Protein AF-A0A2S9IIJ3-F1 (afdb_monomer)

Radius of gyration: 12.92 Å; Cα contacts (8 Å, |Δi|>4): 492; chains: 1; bounding box: 28×30×36 Å

Structure (mmCIF, N/CA/C/O backbone):
data_AF-A0A2S9IIJ3-F1
#
_entry.id   AF-A0A2S9IIJ3-F1
#
loop_
_atom_site.group_PDB
_atom_site.id
_atom_site.type_symbol
_atom_site.label_atom_id
_atom_site.label_alt_id
_atom_site.label_comp_id
_atom_site.label_asym_id
_atom_site.label_entity_id
_atom_site.label_seq_id
_atom_site.pdbx_PDB_ins_code
_atom_site.Cartn_x
_atom_site.Cartn_y
_atom_site.Cartn_z
_atom_site.occupancy
_atom_site.B_iso_or_equiv
_atom_site.auth_seq_id
_atom_site.auth_comp_id
_atom_site.auth_asym_id
_atom_site.auth_atom_id
_atom_site.pdbx_PDB_model_num
ATOM 1 N N . MET A 1 1 ? 8.399 1.187 8.141 1.00 94.69 1 MET A N 1
ATOM 2 C CA . MET A 1 1 ? 7.699 2.193 8.962 1.00 94.69 1 MET A CA 1
ATOM 3 C C . MET A 1 1 ? 6.409 1.592 9.492 1.00 94.69 1 MET A C 1
ATOM 5 O O . MET A 1 1 ? 5.752 0.871 8.754 1.00 94.69 1 MET A O 1
ATOM 9 N N . THR A 1 2 ? 6.045 1.891 10.738 1.00 98.12 2 THR A N 1
ATOM 10 C CA . THR A 1 2 ? 4.771 1.465 11.332 1.00 98.12 2 THR A CA 1
ATOM 11 C C . THR A 1 2 ? 4.091 2.672 11.964 1.00 98.12 2 THR A C 1
ATOM 13 O O . THR A 1 2 ? 4.711 3.369 12.763 1.00 98.12 2 THR A O 1
ATOM 16 N N . VAL A 1 3 ? 2.828 2.894 11.613 1.00 98.12 3 VAL A N 1
ATOM 17 C CA . VAL A 1 3 ? 1.918 3.859 12.233 1.00 98.12 3 VAL A CA 1
ATOM 18 C C . VAL A 1 3 ? 0.819 3.034 12.889 1.00 98.12 3 VAL A C 1
ATOM 20 O O . VAL A 1 3 ? 0.151 2.255 12.215 1.00 98.12 3 VAL A O 1
ATOM 23 N N . THR A 1 4 ? 0.676 3.119 14.209 1.00 98.31 4 THR A N 1
ATOM 24 C CA . THR A 1 4 ? -0.253 2.252 14.942 1.00 98.31 4 THR A CA 1
ATOM 25 C C . THR A 1 4 ? -0.908 2.974 16.106 1.00 98.31 4 THR A C 1
ATOM 27 O O . THR A 1 4 ? -0.274 3.804 16.757 1.00 98.31 4 THR A O 1
ATOM 30 N N . GLY A 1 5 ? -2.148 2.595 16.398 1.00 97.19 5 GLY A N 1
ATOM 31 C CA . GLY A 1 5 ? -2.908 3.074 17.546 1.00 97.19 5 GLY A CA 1
ATOM 32 C C . GLY A 1 5 ? -3.854 4.228 17.196 1.00 97.19 5 GLY A C 1
ATOM 33 O O . GLY A 1 5 ? -3.549 5.018 16.297 1.00 97.19 5 GLY A O 1
ATOM 34 N N . PRO A 1 6 ? -4.983 4.361 17.914 1.00 96.69 6 PRO A N 1
ATOM 35 C CA . PRO A 1 6 ? -5.930 5.445 17.687 1.00 96.69 6 PRO A CA 1
ATOM 36 C C . PRO A 1 6 ? -5.274 6.820 17.854 1.00 96.69 6 PRO A C 1
ATOM 38 O O . PRO A 1 6 ? -4.546 7.056 18.817 1.00 96.69 6 PRO A O 1
ATOM 41 N N . GLY A 1 7 ? -5.538 7.732 16.918 1.00 93.94 7 GLY A N 1
ATOM 42 C CA . GLY A 1 7 ? -4.996 9.097 16.936 1.00 93.94 7 GLY A CA 1
ATOM 43 C C . GLY A 1 7 ? -3.547 9.224 16.452 1.00 93.94 7 GLY A C 1
ATOM 44 O O . GLY A 1 7 ? -3.088 10.341 16.221 1.00 93.94 7 GLY A O 1
ATOM 45 N N . SER A 1 8 ? -2.836 8.114 16.235 1.00 98.19 8 SER A N 1
ATOM 46 C CA . SER A 1 8 ? -1.531 8.138 15.576 1.00 98.19 8 SER A CA 1
ATOM 47 C C . SER A 1 8 ? -1.692 8.521 14.111 1.00 98.19 8 SER A C 1
ATOM 49 O O . SER A 1 8 ? -2.472 7.902 13.381 1.00 98.19 8 SER A O 1
ATOM 51 N N . SER A 1 9 ? -0.918 9.512 13.675 1.00 97.75 9 SER A N 1
ATOM 52 C CA . SER A 1 9 ? -0.969 10.016 12.309 1.00 97.75 9 SER A CA 1
ATOM 53 C C . SER A 1 9 ? 0.411 10.151 11.686 1.00 97.75 9 SER A C 1
ATOM 55 O O . SER A 1 9 ? 1.357 10.594 12.339 1.00 97.75 9 SER A O 1
ATOM 57 N N . TRP A 1 10 ? 0.502 9.862 10.394 1.00 98.12 10 TRP A N 1
ATOM 58 C CA . TRP A 1 10 ? 1.633 10.256 9.562 1.00 98.12 10 TRP A CA 1
ATOM 59 C C . TRP A 1 10 ? 1.133 10.920 8.283 1.00 98.12 10 TRP A C 1
ATOM 61 O O . TRP A 1 10 ? 0.184 10.438 7.668 1.00 98.12 10 TRP A O 1
ATOM 71 N N . THR A 1 11 ? 1.805 11.989 7.868 1.00 97.56 11 THR A N 1
ATOM 72 C CA . THR A 1 11 ? 1.466 12.727 6.652 1.00 97.56 11 THR A CA 1
ATOM 73 C C . THR A 1 11 ? 2.730 13.033 5.865 1.00 97.56 11 THR A C 1
ATOM 75 O O . THR A 1 11 ? 3.705 13.554 6.412 1.00 97.56 11 THR A O 1
ATOM 78 N N . ASN A 1 12 ? 2.695 12.758 4.566 1.00 96.56 12 ASN A N 1
ATOM 79 C CA . ASN A 1 12 ? 3.655 13.240 3.587 1.00 96.56 12 ASN A CA 1
ATOM 80 C C . ASN A 1 12 ? 2.881 13.817 2.404 1.00 96.56 12 ASN A C 1
ATOM 82 O O . ASN A 1 12 ? 2.096 13.112 1.788 1.00 96.56 12 ASN A O 1
ATOM 86 N N . THR A 1 13 ? 3.102 15.087 2.081 1.00 94.94 13 THR A N 1
ATOM 87 C CA . THR A 1 13 ? 2.359 15.798 1.027 1.00 94.94 13 THR A CA 1
ATOM 88 C C . THR A 1 13 ? 2.933 15.599 -0.380 1.00 94.94 13 THR A C 1
ATOM 90 O O . THR A 1 13 ? 2.346 16.051 -1.359 1.00 94.94 13 THR A O 1
ATOM 93 N N . ASN A 1 14 ? 4.071 14.918 -0.500 1.00 95.62 14 ASN A N 1
ATOM 94 C CA . ASN A 1 14 ? 4.744 14.614 -1.758 1.00 95.62 14 ASN A CA 1
ATOM 95 C C . ASN A 1 14 ? 4.594 13.122 -2.105 1.00 95.62 14 ASN A C 1
ATOM 97 O O . ASN A 1 14 ? 3.795 12.387 -1.520 1.00 95.62 14 ASN A O 1
ATOM 101 N N . THR A 1 15 ? 5.377 12.667 -3.082 1.00 96.19 15 THR A N 1
ATOM 102 C CA . THR A 1 15 ? 5.478 11.253 -3.441 1.00 96.19 15 THR A CA 1
ATOM 103 C C . THR A 1 15 ? 6.007 10.420 -2.277 1.00 96.19 15 THR A C 1
ATOM 105 O O . THR A 1 15 ? 7.066 10.699 -1.711 1.00 96.19 15 THR A O 1
ATOM 108 N N . THR A 1 16 ? 5.297 9.338 -1.979 1.00 97.75 16 THR A N 1
ATOM 109 C CA . THR A 1 16 ? 5.709 8.307 -1.030 1.00 97.75 16 THR A CA 1
ATOM 110 C C . THR A 1 16 ? 6.136 7.060 -1.789 1.00 97.75 16 THR A C 1
ATOM 112 O O . THR A 1 16 ? 5.351 6.476 -2.534 1.00 97.75 16 THR A O 1
ATOM 115 N N . LEU A 1 17 ? 7.382 6.634 -1.578 1.00 97.62 17 LEU A N 1
ATOM 116 C CA . LEU A 1 17 ? 7.939 5.421 -2.174 1.00 97.62 17 LEU A CA 1
ATOM 117 C C . LEU A 1 17 ? 8.151 4.369 -1.087 1.00 97.62 17 LEU A C 1
ATOM 119 O O . LEU A 1 17 ? 9.054 4.489 -0.255 1.00 97.62 17 LEU A O 1
ATOM 123 N N . VAL A 1 18 ? 7.339 3.318 -1.102 1.00 97.88 18 VAL A N 1
ATOM 124 C CA . VAL A 1 18 ? 7.550 2.144 -0.256 1.00 97.88 18 VAL A CA 1
ATOM 125 C C . VAL A 1 18 ? 8.442 1.185 -1.026 1.00 97.88 18 VAL A C 1
ATOM 127 O O . VAL A 1 18 ? 8.002 0.550 -1.981 1.00 97.88 18 VAL A O 1
ATOM 130 N N . ALA A 1 19 ? 9.706 1.109 -0.603 1.00 96.75 19 ALA A N 1
ATOM 131 C CA . ALA A 1 19 ? 10.754 0.345 -1.276 1.00 96.75 19 ALA A CA 1
ATOM 132 C C . ALA A 1 19 ? 11.006 0.823 -2.717 1.00 96.75 19 ALA A C 1
ATOM 134 O O . ALA A 1 19 ? 10.731 0.112 -3.679 1.00 96.75 19 ALA A O 1
ATOM 135 N N . SER A 1 20 ? 11.539 2.042 -2.886 1.00 95.00 20 SER A N 1
ATOM 136 C CA . SER A 1 20 ? 11.966 2.501 -4.220 1.00 95.00 20 SER A CA 1
ATOM 137 C C . SER A 1 20 ? 12.959 1.517 -4.852 1.00 95.00 20 SER A C 1
ATOM 139 O O . SER A 1 20 ? 12.780 1.110 -5.991 1.00 95.00 20 SER A O 1
ATOM 141 N N . SER A 1 21 ? 13.938 1.060 -4.071 1.00 95.25 21 SER A N 1
ATOM 142 C CA . SER A 1 21 ? 14.779 -0.111 -4.333 1.00 95.25 21 SER A CA 1
ATOM 143 C C . SER A 1 21 ? 14.977 -0.880 -3.023 1.00 95.25 21 SER A C 1
ATOM 145 O O . SER A 1 21 ? 14.721 -0.334 -1.944 1.00 95.25 21 SER A O 1
ATOM 147 N N . GLY A 1 22 ? 15.414 -2.139 -3.097 1.00 97.38 22 GLY A N 1
ATOM 148 C CA . GLY A 1 22 ? 15.584 -2.976 -1.908 1.00 97.38 22 GLY A CA 1
ATOM 149 C C . GLY A 1 22 ? 14.248 -3.337 -1.256 1.00 97.38 22 GLY A C 1
ATOM 150 O O . GLY A 1 22 ? 13.210 -3.314 -1.909 1.00 97.38 22 GLY A O 1
ATOM 151 N N . ILE A 1 23 ? 14.267 -3.691 0.030 1.00 98.38 23 ILE A N 1
ATOM 152 C CA . ILE A 1 23 ? 13.077 -4.156 0.758 1.00 98.38 23 ILE A CA 1
ATOM 153 C C . ILE A 1 23 ? 12.549 -3.040 1.659 1.00 98.38 23 ILE A C 1
ATOM 155 O O . ILE A 1 23 ? 13.316 -2.394 2.376 1.00 98.38 23 ILE A O 1
ATOM 159 N N . GLY A 1 24 ? 11.234 -2.835 1.665 1.00 98.00 24 GLY A N 1
ATOM 160 C CA . GLY A 1 24 ? 10.595 -1.838 2.514 1.00 98.00 24 GLY A CA 1
ATOM 161 C C . GLY A 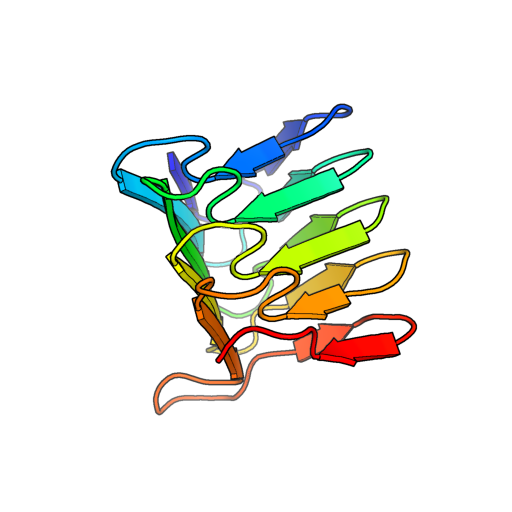1 24 ? 9.160 -2.195 2.868 1.00 98.00 24 GLY A C 1
ATOM 162 O O . GLY A 1 24 ? 8.426 -2.786 2.080 1.00 98.00 24 GLY A O 1
ATOM 163 N N . THR A 1 25 ? 8.748 -1.796 4.068 1.00 98.56 25 THR A N 1
ATOM 164 C CA . THR A 1 25 ? 7.407 -2.078 4.586 1.00 98.56 25 THR A CA 1
ATOM 165 C C . THR A 1 25 ? 6.790 -0.832 5.207 1.00 98.56 25 THR A C 1
ATOM 167 O O . THR A 1 25 ? 7.461 -0.129 5.970 1.00 98.56 25 THR A O 1
ATOM 170 N N . LEU A 1 26 ? 5.512 -0.579 4.925 1.00 98.56 26 LEU A N 1
ATOM 171 C CA . LEU A 1 26 ? 4.668 0.398 5.612 1.00 98.56 26 LEU A CA 1
ATOM 172 C C . LEU A 1 26 ? 3.482 -0.324 6.258 1.00 98.56 26 LEU A C 1
ATOM 174 O O . LEU A 1 26 ? 2.719 -0.997 5.578 1.00 98.56 26 LEU A O 1
ATOM 178 N N . ASN A 1 27 ? 3.309 -0.152 7.564 1.00 98.81 27 ASN A N 1
ATOM 179 C CA . ASN A 1 27 ? 2.162 -0.680 8.296 1.00 98.81 27 ASN A CA 1
ATOM 180 C C . ASN A 1 27 ? 1.314 0.474 8.838 1.00 98.81 27 ASN A C 1
ATOM 182 O O . ASN A 1 27 ? 1.860 1.376 9.474 1.00 98.81 27 ASN A O 1
ATOM 186 N N . VAL A 1 28 ? 0.000 0.414 8.630 1.00 98.81 28 VAL A N 1
ATOM 187 C CA . VAL A 1 28 ? -1.002 1.334 9.183 1.00 98.81 28 VAL A CA 1
ATOM 188 C C . VAL A 1 28 ? -2.023 0.494 9.941 1.00 98.81 28 VAL A C 1
ATOM 190 O O . VAL A 1 28 ? -2.827 -0.215 9.337 1.00 98.81 28 VAL A O 1
ATOM 193 N N . LEU A 1 29 ? -1.919 0.491 11.268 1.00 98.69 29 LEU A N 1
ATOM 194 C CA . LEU A 1 29 ? -2.527 -0.535 12.115 1.00 98.69 29 LEU A CA 1
ATOM 195 C C . LEU A 1 29 ? -3.370 0.052 13.250 1.00 98.69 29 LEU A C 1
ATOM 197 O O . LEU A 1 29 ? -3.117 1.158 13.726 1.00 98.69 29 LEU A O 1
ATOM 201 N N . ASN A 1 30 ? -4.307 -0.747 13.762 1.00 97.75 30 ASN A N 1
ATOM 202 C CA . ASN A 1 30 ? -4.995 -0.507 15.036 1.00 97.75 30 ASN A CA 1
ATOM 203 C C . ASN A 1 30 ? -5.606 0.904 15.183 1.00 97.75 30 ASN A C 1
ATOM 205 O O . ASN A 1 30 ? -5.402 1.559 16.206 1.00 97.75 30 ASN A O 1
ATOM 209 N N . GLY A 1 31 ? -6.320 1.394 14.167 1.00 98.00 31 GLY A N 1
ATOM 210 C CA . GLY A 1 31 ? -6.998 2.694 14.214 1.00 98.00 31 GLY A CA 1
ATOM 211 C C . GLY A 1 31 ? -6.121 3.898 13.849 1.00 98.00 31 GLY A C 1
ATOM 212 O O . GLY A 1 31 ? -6.518 5.035 14.098 1.00 98.00 31 GLY A O 1
ATOM 213 N N . ALA A 1 32 ? -4.925 3.670 13.299 1.00 98.69 32 ALA A N 1
ATOM 214 C CA . ALA A 1 32 ? -4.025 4.738 12.872 1.00 98.69 32 ALA A CA 1
ATOM 215 C C . ALA A 1 32 ? -4.416 5.347 11.518 1.00 98.69 32 ALA A C 1
ATOM 217 O O . ALA A 1 32 ? -5.012 4.690 10.668 1.00 98.69 32 ALA A O 1
ATOM 218 N N . THR A 1 33 ? -4.006 6.593 11.280 1.00 98.62 33 THR A N 1
ATOM 219 C CA . THR A 1 33 ? -4.211 7.278 9.996 1.00 98.62 33 THR A CA 1
ATOM 220 C C . THR A 1 33 ? -2.877 7.585 9.316 1.00 98.62 33 THR A C 1
ATOM 222 O O . THR A 1 33 ? -1.918 8.019 9.949 1.00 98.62 33 THR A O 1
ATOM 225 N N . ALA A 1 34 ? -2.802 7.383 8.009 1.00 98.44 34 ALA A N 1
ATOM 226 C CA . ALA A 1 34 ? -1.651 7.729 7.189 1.00 98.44 34 ALA A CA 1
ATOM 227 C C . ALA A 1 34 ? -2.112 8.446 5.916 1.00 98.44 34 ALA A C 1
ATOM 229 O O . ALA A 1 34 ? -3.123 8.074 5.324 1.00 98.44 34 ALA A O 1
ATOM 230 N N . SER A 1 35 ? -1.370 9.460 5.482 1.00 98.00 35 SER A N 1
ATOM 231 C CA . SER A 1 35 ? -1.640 10.203 4.251 1.00 98.00 35 SER A CA 1
ATOM 232 C C . SER A 1 35 ? -0.357 10.353 3.438 1.00 98.00 35 SER A C 1
ATOM 234 O O . SER A 1 35 ? 0.652 10.863 3.929 1.00 98.00 35 SER A O 1
ATOM 236 N N . ALA A 1 36 ? -0.409 9.872 2.201 1.00 96.75 36 ALA A N 1
ATOM 237 C CA . ALA A 1 36 ? 0.551 10.120 1.141 1.00 96.75 36 ALA A CA 1
ATOM 238 C C . ALA A 1 36 ? -0.061 11.123 0.155 1.00 96.75 36 ALA A C 1
ATOM 240 O O . ALA A 1 36 ? -1.251 11.052 -0.143 1.00 96.75 36 ALA A O 1
ATOM 241 N N . GLY A 1 37 ? 0.750 12.046 -0.351 1.00 94.50 37 GLY A N 1
ATOM 242 C CA . GLY A 1 37 ? 0.294 13.121 -1.220 1.00 94.50 37 GLY A CA 1
ATOM 243 C C . GLY A 1 37 ? 0.125 12.659 -2.663 1.00 94.50 37 GLY A C 1
ATOM 244 O O . GLY A 1 37 ? -0.705 11.813 -2.980 1.00 94.50 37 GLY A O 1
ATOM 245 N N . LEU A 1 38 ? 0.934 13.227 -3.559 1.00 93.88 38 LEU A N 1
ATOM 246 C CA . LEU A 1 38 ? 0.748 13.130 -5.015 1.00 93.88 38 LEU A CA 1
ATOM 247 C C . LEU A 1 38 ? 0.755 11.705 -5.592 1.00 93.88 38 LEU A C 1
ATOM 249 O O . LEU A 1 38 ? 0.114 11.450 -6.610 1.00 93.88 38 LEU A O 1
ATOM 253 N N . LEU A 1 39 ? 1.524 10.795 -4.999 1.00 96.44 39 LEU A N 1
ATOM 254 C CA . LEU A 1 39 ? 1.656 9.416 -5.460 1.00 96.44 39 LEU A CA 1
ATOM 255 C C . LEU A 1 39 ? 2.085 8.534 -4.294 1.00 96.44 39 LEU A C 1
ATOM 257 O O . LEU A 1 39 ? 3.069 8.841 -3.615 1.00 96.44 39 LEU A O 1
ATOM 261 N N . LEU A 1 40 ? 1.415 7.399 -4.128 1.00 98.31 40 LEU A N 1
ATOM 262 C CA . LEU A 1 40 ? 1.912 6.280 -3.336 1.00 98.31 40 LEU A CA 1
ATOM 263 C C . LEU A 1 40 ? 2.361 5.160 -4.279 1.00 98.31 40 LEU A C 1
ATOM 265 O O . LEU A 1 40 ? 1.542 4.553 -4.963 1.00 98.31 40 LEU A O 1
ATOM 269 N N . SER A 1 41 ? 3.662 4.876 -4.314 1.00 98.38 41 SER A N 1
ATOM 270 C CA . SER A 1 41 ? 4.239 3.808 -5.139 1.00 98.38 41 SER A CA 1
ATOM 271 C C . SER A 1 41 ? 4.865 2.732 -4.257 1.00 98.38 41 SER A C 1
ATOM 273 O O . SER A 1 41 ? 5.688 3.028 -3.386 1.00 98.38 41 SER A O 1
ATOM 275 N N . ILE A 1 42 ? 4.471 1.481 -4.481 1.00 98.56 42 ILE A N 1
ATOM 276 C CA . ILE A 1 42 ? 5.000 0.295 -3.811 1.00 98.56 42 ILE A CA 1
ATOM 277 C C . ILE A 1 42 ? 5.877 -0.448 -4.819 1.00 98.56 42 ILE A C 1
ATOM 279 O O . ILE A 1 42 ? 5.377 -0.885 -5.857 1.00 98.56 42 ILE A O 1
ATOM 283 N N . ALA A 1 43 ? 7.164 -0.609 -4.497 1.00 98.31 43 ALA A N 1
ATOM 284 C CA . ALA A 1 43 ? 8.183 -1.181 -5.380 1.00 98.31 43 ALA A CA 1
ATOM 285 C C . ALA A 1 43 ? 8.374 -0.394 -6.690 1.00 98.31 43 ALA A C 1
ATOM 287 O O . ALA A 1 43 ? 8.002 -0.822 -7.787 1.00 98.31 43 ALA A O 1
ATOM 288 N N . ASP A 1 44 ? 8.960 0.797 -6.549 1.00 97.44 44 ASP A N 1
ATOM 289 C CA . ASP A 1 44 ? 9.043 1.784 -7.628 1.00 97.44 44 ASP A CA 1
ATOM 290 C C . ASP A 1 44 ? 10.024 1.412 -8.751 1.00 97.44 44 ASP A C 1
ATOM 292 O O . ASP A 1 44 ? 9.777 1.751 -9.906 1.00 97.44 44 ASP A O 1
ATOM 296 N N . LEU A 1 45 ? 11.114 0.711 -8.419 1.00 98.00 45 LEU A N 1
ATOM 297 C CA . LEU A 1 45 ? 12.142 0.233 -9.349 1.00 98.00 45 LEU A CA 1
ATOM 298 C C . LEU A 1 45 ? 12.202 -1.300 -9.352 1.00 98.00 45 LEU A C 1
ATOM 300 O O . LEU A 1 45 ? 11.686 -1.951 -8.449 1.00 98.00 45 LEU A O 1
ATOM 304 N N . SER A 1 46 ? 12.876 -1.881 -10.348 1.00 97.56 46 SER A N 1
ATOM 305 C CA . SER A 1 46 ? 12.914 -3.335 -10.590 1.00 97.56 46 SER A CA 1
ATOM 306 C C . SER A 1 46 ? 13.460 -4.171 -9.429 1.00 97.56 46 SER A C 1
ATOM 308 O O . SER A 1 46 ? 13.044 -5.309 -9.249 1.00 97.56 46 SER A O 1
ATOM 310 N N . SER A 1 47 ? 14.370 -3.624 -8.620 1.00 97.75 47 SER A N 1
ATOM 311 C CA . SER A 1 47 ? 14.894 -4.286 -7.416 1.00 97.75 47 SER A CA 1
ATOM 312 C C . SER A 1 47 ? 14.088 -3.984 -6.146 1.00 97.75 47 SER A C 1
ATOM 314 O O . SER A 1 47 ? 14.481 -4.398 -5.053 1.00 97.75 47 SER A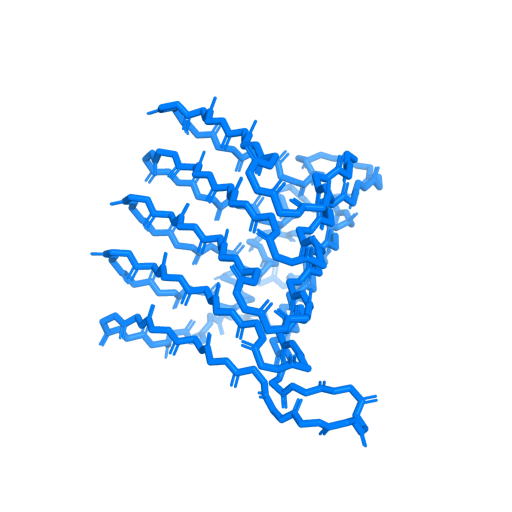 O 1
ATOM 316 N N . GLY A 1 48 ? 13.000 -3.220 -6.267 1.00 98.56 48 GLY A N 1
ATOM 317 C CA . GLY A 1 48 ? 12.107 -2.870 -5.173 1.00 98.56 48 GLY A CA 1
ATOM 318 C C . GLY A 1 48 ? 11.217 -4.043 -4.772 1.00 98.56 48 GLY A C 1
ATOM 319 O O . GLY A 1 48 ? 10.610 -4.700 -5.615 1.00 98.56 48 GLY A O 1
ATOM 320 N N . GLN A 1 49 ? 11.125 -4.276 -3.469 1.00 98.69 49 GLN A N 1
ATOM 321 C CA . GLN A 1 49 ? 10.243 -5.243 -2.829 1.00 98.69 49 GLN A CA 1
ATOM 322 C C . GLN A 1 49 ? 9.490 -4.527 -1.711 1.00 98.69 49 GLN A C 1
ATOM 324 O O . GLN A 1 49 ? 10.005 -4.321 -0.608 1.00 98.69 49 GLN A O 1
ATOM 329 N N . GLY A 1 50 ? 8.292 -4.058 -2.041 1.00 98.69 50 GLY A N 1
ATOM 330 C CA . GLY A 1 50 ? 7.496 -3.192 -1.183 1.00 98.69 50 GLY A CA 1
ATOM 331 C C . GLY A 1 50 ? 6.295 -3.923 -0.605 1.00 98.69 50 GLY A C 1
ATOM 332 O O . GLY A 1 50 ? 5.569 -4.608 -1.321 1.00 98.69 50 GLY A O 1
ATOM 333 N N . THR A 1 51 ? 6.042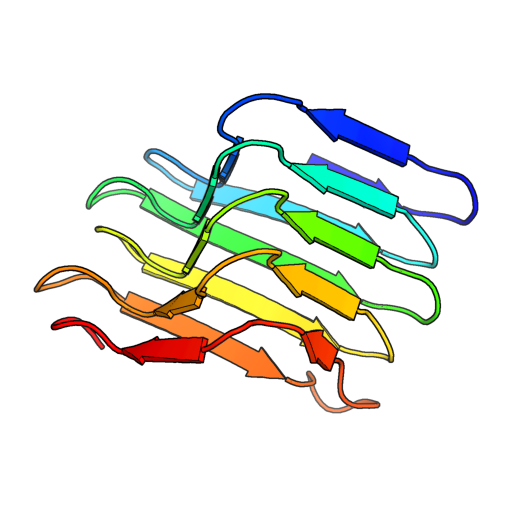 -3.732 0.684 1.00 98.81 51 THR A N 1
ATOM 334 C CA . THR A 1 51 ? 4.837 -4.246 1.342 1.00 98.81 51 THR A CA 1
ATOM 335 C C . THR A 1 51 ? 4.116 -3.126 2.070 1.00 98.81 51 THR A C 1
ATOM 337 O O . THR A 1 51 ? 4.719 -2.393 2.853 1.00 98.81 51 THR A O 1
ATOM 340 N N . VAL A 1 52 ? 2.814 -3.009 1.846 1.00 98.88 52 VAL A N 1
ATOM 341 C CA . VAL A 1 52 ? 1.937 -2.112 2.593 1.00 98.88 52 VAL A CA 1
ATOM 342 C C . VAL A 1 52 ? 0.829 -2.925 3.241 1.00 98.88 52 VAL A C 1
ATOM 344 O O . VAL A 1 52 ? 0.135 -3.678 2.563 1.00 98.88 52 VAL A O 1
ATOM 347 N N . ASN A 1 53 ? 0.659 -2.756 4.550 1.00 98.81 53 ASN A N 1
ATOM 348 C CA . ASN A 1 53 ? -0.405 -3.391 5.317 1.00 98.81 53 ASN A CA 1
ATOM 349 C C . ASN A 1 53 ? -1.281 -2.323 5.959 1.00 98.81 53 ASN A C 1
ATOM 351 O O . ASN A 1 53 ? -0.781 -1.483 6.710 1.00 98.81 53 ASN A O 1
ATOM 355 N N . VAL A 1 54 ? -2.583 -2.389 5.701 1.00 98.81 54 VAL A N 1
ATOM 356 C CA . VAL A 1 54 ? -3.589 -1.540 6.340 1.00 98.81 54 VAL A CA 1
ATOM 357 C C . VAL A 1 54 ? -4.595 -2.452 7.023 1.00 98.81 54 VAL A C 1
ATOM 359 O O . VAL A 1 54 ? -5.358 -3.145 6.354 1.00 98.81 54 VAL A O 1
ATOM 362 N N . SER A 1 55 ? -4.545 -2.518 8.353 1.00 98.69 55 SER A N 1
ATOM 363 C CA . SER A 1 55 ? -5.342 -3.483 9.116 1.00 98.69 55 SER A CA 1
ATOM 364 C C . SER A 1 55 ? -5.882 -2.910 10.424 1.00 98.69 55 SER A C 1
ATOM 366 O O . SER A 1 55 ? -5.238 -2.098 11.092 1.00 98.69 55 SER A O 1
ATOM 368 N N . GLY A 1 56 ? -7.086 -3.342 10.783 1.00 98.31 56 GLY A N 1
ATOM 369 C CA . GLY A 1 56 ? -7.807 -2.955 11.988 1.00 98.31 56 GLY A CA 1
ATOM 370 C C . GLY A 1 56 ? -8.850 -1.877 11.712 1.00 98.31 56 GLY A C 1
ATOM 371 O O . GLY A 1 56 ? -8.625 -0.953 10.930 1.00 98.31 56 GLY A O 1
ATOM 372 N N . ALA A 1 57 ? -9.992 -1.983 12.389 1.00 96.88 57 ALA A N 1
ATOM 373 C CA . ALA A 1 57 ? -11.072 -1.014 12.273 1.00 96.88 57 ALA A CA 1
ATOM 374 C C . ALA A 1 57 ? -10.573 0.407 12.588 1.00 96.88 57 ALA A C 1
ATOM 376 O O . ALA A 1 57 ? -9.878 0.638 13.580 1.00 96.88 57 ALA A O 1
ATOM 377 N N . GLY A 1 58 ? -10.922 1.358 11.720 1.00 97.06 58 GLY A N 1
ATOM 378 C CA . GLY A 1 58 ? -10.477 2.751 11.809 1.00 97.06 58 GLY A CA 1
ATOM 379 C C . GLY A 1 58 ? -9.078 3.015 11.243 1.00 97.06 58 GLY A C 1
ATOM 380 O O . GLY A 1 58 ? -8.714 4.179 11.082 1.00 97.06 58 GLY A O 1
ATOM 381 N N . SER A 1 59 ? -8.299 1.982 10.901 1.00 98.75 59 SER A N 1
ATOM 382 C CA . SER A 1 59 ? -7.021 2.176 10.214 1.00 98.75 59 SER A CA 1
ATOM 383 C C . SER A 1 59 ? -7.258 2.675 8.796 1.00 98.75 59 SER A C 1
ATOM 385 O O . SER A 1 59 ? -7.942 2.013 8.013 1.00 98.75 59 SER A O 1
ATOM 387 N N . THR A 1 60 ? -6.674 3.824 8.459 1.00 98.75 60 THR A N 1
ATOM 388 C CA . THR A 1 60 ? -6.892 4.477 7.164 1.00 98.75 60 THR A CA 1
ATOM 389 C C . THR A 1 60 ? -5.577 4.896 6.527 1.00 98.75 60 THR A C 1
ATOM 391 O O . THR A 1 60 ? -4.767 5.567 7.161 1.00 98.75 60 THR A O 1
ATOM 394 N N . LEU A 1 61 ? -5.387 4.552 5.255 1.00 98.81 61 LEU A N 1
ATOM 395 C CA . LEU A 1 61 ? -4.312 5.081 4.418 1.00 98.81 61 LEU A CA 1
ATOM 396 C C . LEU A 1 61 ? -4.911 5.823 3.224 1.00 98.81 61 LEU A C 1
ATOM 398 O O . LEU A 1 61 ? -5.609 5.225 2.411 1.00 98.81 61 LEU A O 1
ATOM 402 N N . THR A 1 62 ? -4.608 7.107 3.093 1.00 98.69 62 THR A N 1
ATOM 403 C CA . THR A 1 62 ? -5.039 7.923 1.955 1.00 98.69 62 THR A CA 1
ATOM 404 C C . THR A 1 62 ? -3.854 8.223 1.044 1.00 98.69 62 THR A C 1
ATOM 406 O O . THR A 1 62 ? -2.780 8.573 1.525 1.00 98.69 62 THR A O 1
ATOM 409 N N . SER A 1 63 ? -4.055 8.092 -0.263 1.00 98.12 63 SER A N 1
ATOM 410 C CA . SER A 1 63 ? -3.204 8.627 -1.321 1.00 98.12 63 SER A CA 1
ATOM 411 C C . SER A 1 63 ? -3.980 9.738 -2.024 1.00 98.12 63 SER A C 1
ATOM 413 O O . SER A 1 63 ? -5.029 9.469 -2.616 1.00 98.12 63 SER A O 1
ATOM 415 N N . ASP A 1 64 ? -3.485 10.975 -1.962 1.00 97.00 64 ASP A N 1
ATOM 416 C CA . ASP A 1 64 ? -4.156 12.129 -2.576 1.00 97.00 64 ASP A CA 1
ATOM 417 C C . ASP A 1 64 ? -4.099 12.098 -4.109 1.00 97.00 64 ASP A C 1
ATOM 419 O O . ASP A 1 64 ? -4.912 12.740 -4.772 1.00 97.00 64 ASP A O 1
ATOM 423 N N . GLY A 1 65 ? -3.172 11.327 -4.679 1.00 96.69 65 GLY A N 1
ATOM 424 C CA . GLY A 1 65 ? -3.147 10.995 -6.099 1.00 96.69 65 GLY A CA 1
ATOM 425 C C . GLY A 1 65 ? -3.191 9.492 -6.356 1.00 96.69 65 GLY A C 1
ATOM 426 O O . GLY A 1 65 ? -3.833 8.729 -5.628 1.00 96.69 65 GLY A O 1
ATOM 427 N N . ALA A 1 66 ? -2.513 9.066 -7.421 1.00 97.69 66 ALA A N 1
ATOM 428 C CA . ALA A 1 66 ? -2.532 7.675 -7.854 1.00 97.69 66 ALA A CA 1
ATOM 429 C C . ALA A 1 66 ? -1.858 6.745 -6.836 1.00 97.69 66 ALA A C 1
ATOM 431 O O . ALA A 1 66 ? -0.921 7.129 -6.131 1.00 97.69 66 ALA A O 1
ATOM 432 N N . LEU A 1 67 ? -2.314 5.497 -6.810 1.00 98.69 67 LEU A N 1
ATOM 433 C CA . LEU A 1 67 ? -1.709 4.409 -6.050 1.00 98.69 67 LEU A CA 1
ATOM 434 C C . LEU A 1 67 ? -1.130 3.389 -7.031 1.00 98.69 67 LEU A C 1
ATOM 436 O O . LEU A 1 67 ? -1.838 2.914 -7.909 1.00 98.69 67 LEU A O 1
ATOM 440 N N . SER A 1 68 ? 0.141 3.022 -6.888 1.00 98.62 68 SER A N 1
ATOM 441 C CA . SER A 1 68 ? 0.763 1.964 -7.687 1.00 98.62 68 SER A CA 1
ATOM 442 C C . SER A 1 68 ? 1.238 0.821 -6.797 1.00 98.62 68 SER A C 1
ATOM 444 O O . SER A 1 68 ? 2.028 1.023 -5.873 1.00 98.62 68 SER A O 1
ATOM 446 N N . VAL A 1 69 ? 0.759 -0.388 -7.087 1.00 98.75 69 VAL A N 1
ATOM 447 C CA . VAL A 1 69 ? 1.127 -1.629 -6.403 1.00 98.75 69 VAL A CA 1
ATOM 448 C C . VAL A 1 69 ? 1.988 -2.462 -7.346 1.00 98.75 69 VAL A C 1
ATOM 450 O O . VAL A 1 69 ? 1.480 -3.056 -8.297 1.00 98.75 69 VAL A O 1
ATOM 453 N N . GLY A 1 70 ? 3.297 -2.487 -7.097 1.00 98.38 70 GLY A N 1
ATOM 454 C CA . GLY A 1 70 ? 4.249 -3.176 -7.968 1.00 98.38 70 GLY A CA 1
ATOM 455 C C . GLY A 1 70 ? 4.461 -2.415 -9.268 1.00 98.38 70 GLY A C 1
ATOM 456 O O . GLY A 1 70 ? 4.135 -2.923 -10.343 1.00 98.38 70 GLY A O 1
ATOM 457 N N . ARG A 1 71 ? 4.966 -1.174 -9.183 1.00 97.69 71 ARG A N 1
ATOM 458 C CA . ARG A 1 71 ? 5.141 -0.329 -10.375 1.00 97.69 71 ARG A CA 1
AT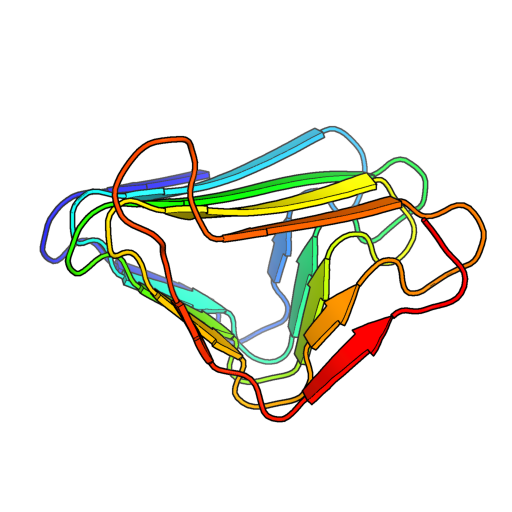OM 459 C C . ARG A 1 71 ? 6.102 -0.996 -11.355 1.00 97.69 71 ARG A C 1
ATOM 461 O O . ARG A 1 71 ? 5.676 -1.424 -12.420 1.00 97.69 71 ARG A O 1
ATOM 468 N N . ILE A 1 72 ? 7.372 -1.121 -10.972 1.00 98.31 72 ILE A N 1
ATOM 469 C CA . ILE A 1 72 ? 8.418 -1.792 -11.767 1.00 98.31 72 ILE A CA 1
ATOM 470 C C . ILE A 1 72 ? 8.951 -3.033 -11.033 1.00 98.31 72 ILE A C 1
ATOM 472 O O . ILE A 1 72 ? 9.371 -3.984 -11.683 1.00 98.31 72 ILE A O 1
ATOM 476 N N . GLY A 1 73 ? 8.926 -3.039 -9.696 1.00 98.56 73 GLY A N 1
ATOM 477 C CA . GLY A 1 73 ? 9.352 -4.174 -8.873 1.00 98.56 73 GLY A CA 1
ATOM 478 C C . GLY A 1 73 ? 8.190 -5.032 -8.367 1.00 98.56 73 GLY A C 1
ATOM 479 O O . GLY A 1 73 ? 7.122 -5.097 -8.978 1.00 98.56 73 GLY A O 1
ATOM 480 N N . THR A 1 74 ? 8.395 -5.675 -7.218 1.00 98.81 74 THR A N 1
ATOM 481 C CA . THR A 1 74 ? 7.405 -6.540 -6.563 1.00 98.81 74 THR A CA 1
ATOM 482 C C . THR A 1 74 ? 6.728 -5.797 -5.417 1.00 98.81 74 THR A C 1
ATOM 484 O O . THR A 1 74 ? 7.329 -5.566 -4.366 1.00 98.81 74 THR A O 1
ATOM 487 N N . GLY A 1 75 ? 5.475 -5.398 -5.614 1.00 98.81 75 GLY A N 1
ATOM 488 C CA . GLY A 1 75 ? 4.689 -4.668 -4.628 1.00 98.81 75 GLY A CA 1
ATOM 489 C C . GLY A 1 75 ? 3.503 -5.476 -4.126 1.00 98.81 75 GLY A C 1
ATOM 490 O O . GLY A 1 75 ? 2.777 -6.090 -4.903 1.00 98.81 75 GLY A O 1
ATOM 491 N N . THR A 1 76 ? 3.266 -5.425 -2.821 1.00 98.88 76 THR A N 1
ATOM 492 C CA . THR A 1 76 ? 2.088 -6.021 -2.191 1.00 98.88 76 THR A CA 1
ATOM 493 C C . THR A 1 76 ? 1.370 -4.984 -1.343 1.00 98.88 76 THR A C 1
ATOM 495 O O . THR A 1 76 ? 1.986 -4.337 -0.496 1.00 98.88 76 THR A O 1
ATOM 498 N N . LEU A 1 77 ? 0.062 -4.857 -1.541 1.00 98.88 77 LEU A N 1
ATOM 499 C CA . LEU A 1 77 ? -0.843 -4.115 -0.674 1.00 98.88 77 LEU A CA 1
ATOM 500 C C . LEU A 1 77 ? -1.863 -5.087 -0.084 1.00 98.88 77 LEU A C 1
ATOM 502 O O . LEU A 1 77 ? -2.603 -5.728 -0.824 1.00 98.88 77 LEU A O 1
ATOM 506 N N . THR A 1 78 ? -1.924 -5.165 1.242 1.00 98.88 78 THR A N 1
ATOM 507 C CA . THR A 1 78 ? -2.953 -5.920 1.960 1.00 98.88 78 THR A CA 1
ATOM 508 C C . THR A 1 78 ? -3.820 -4.970 2.769 1.00 98.88 78 THR A C 1
ATOM 510 O O . THR A 1 78 ? -3.308 -4.198 3.582 1.00 98.88 78 THR A O 1
ATOM 513 N N . ILE A 1 79 ? -5.133 -5.051 2.563 1.00 98.88 79 ILE A N 1
ATOM 514 C CA . ILE A 1 79 ? -6.136 -4.285 3.303 1.00 98.88 79 ILE A CA 1
ATOM 515 C C . ILE A 1 79 ? -7.042 -5.278 4.018 1.00 98.88 79 ILE A C 1
ATOM 517 O O . ILE A 1 79 ? -7.755 -6.037 3.366 1.00 98.88 79 ILE A O 1
ATOM 521 N N . ALA A 1 80 ? -7.010 -5.306 5.344 1.00 98.75 80 ALA A N 1
ATOM 522 C CA . ALA A 1 80 ? -7.659 -6.352 6.129 1.00 98.75 80 ALA A CA 1
ATOM 523 C C . ALA A 1 80 ? -8.302 -5.814 7.409 1.00 98.75 80 ALA A C 1
ATOM 525 O O . ALA A 1 80 ? -8.121 -4.656 7.774 1.00 98.75 80 ALA A O 1
ATOM 526 N N . ASP A 1 81 ? -9.063 -6.663 8.094 1.00 98.31 81 ASP A N 1
ATOM 527 C CA . ASP A 1 81 ? -9.617 -6.426 9.429 1.00 98.31 81 ASP A CA 1
ATOM 528 C C . ASP A 1 81 ? -10.395 -5.100 9.544 1.00 98.31 81 ASP A C 1
ATOM 530 O O . ASP A 1 81 ? -10.309 -4.398 10.551 1.00 98.31 81 ASP A O 1
ATOM 534 N N . GLY A 1 82 ? -11.131 -4.732 8.488 1.00 98.25 82 GLY A N 1
ATOM 535 C CA . GLY A 1 82 ? -11.895 -3.481 8.415 1.00 98.25 82 GLY A CA 1
ATOM 536 C C . GLY A 1 82 ? -11.066 -2.215 8.160 1.00 98.25 82 GLY A C 1
ATOM 537 O O . GLY A 1 82 ? -11.593 -1.112 8.301 1.00 98.25 82 GLY A O 1
ATOM 538 N N . GLY A 1 83 ? -9.787 -2.350 7.799 1.00 98.75 83 GLY A N 1
ATOM 539 C CA . GLY A 1 83 ? -8.950 -1.242 7.344 1.00 98.75 83 GLY A CA 1
ATOM 540 C C . GLY A 1 83 ? -9.405 -0.680 5.994 1.00 98.75 83 GLY A C 1
ATOM 541 O O . GLY A 1 83 ? -10.035 -1.376 5.189 1.00 98.75 83 GLY A O 1
ATOM 542 N N . VAL A 1 84 ? -9.065 0.584 5.733 1.00 98.88 84 VAL A N 1
ATOM 543 C CA . VAL A 1 84 ? -9.495 1.315 4.533 1.00 98.88 84 VAL A CA 1
ATOM 544 C C . VAL A 1 84 ? -8.307 1.972 3.835 1.00 98.88 84 VAL A C 1
ATOM 546 O O . VAL A 1 84 ? -7.504 2.665 4.461 1.00 98.88 84 VAL A O 1
ATOM 549 N N . VAL A 1 85 ? -8.217 1.798 2.517 1.00 98.88 85 VAL A N 1
ATOM 550 C CA . VAL A 1 85 ? -7.327 2.578 1.651 1.00 98.88 85 VAL A CA 1
ATOM 551 C C . 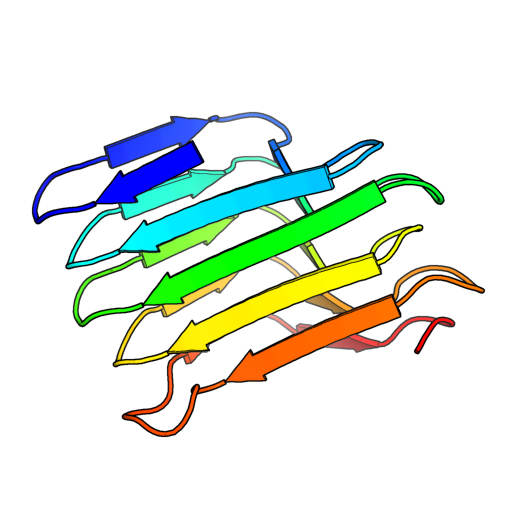VAL A 1 85 ? -8.164 3.460 0.739 1.00 98.88 85 VAL A C 1
ATOM 553 O O . VAL A 1 85 ? -9.065 2.967 0.067 1.00 98.88 85 VAL A O 1
ATOM 556 N N . ASN A 1 86 ? -7.841 4.749 0.685 1.00 98.69 86 ASN A N 1
ATOM 557 C CA . ASN A 1 86 ? -8.451 5.706 -0.232 1.00 98.69 86 ASN A CA 1
ATOM 558 C C . ASN A 1 86 ? -7.403 6.168 -1.243 1.00 98.69 86 ASN A C 1
ATOM 560 O O . ASN A 1 86 ? -6.443 6.832 -0.866 1.00 98.69 86 ASN A O 1
ATOM 564 N N . ALA A 1 87 ? -7.578 5.834 -2.515 1.00 98.12 87 ALA A N 1
ATOM 565 C CA . ALA A 1 87 ? -6.842 6.433 -3.617 1.00 98.12 87 ALA A CA 1
ATOM 566 C C . ALA A 1 87 ? -7.754 7.461 -4.292 1.00 98.12 87 ALA A C 1
ATOM 568 O O . ALA A 1 87 ? -8.767 7.100 -4.891 1.00 98.12 87 ALA A O 1
ATOM 569 N N . ASN A 1 88 ? -7.398 8.742 -4.202 1.00 97.06 88 ASN A N 1
ATOM 570 C CA . ASN A 1 88 ? -8.212 9.832 -4.752 1.00 97.06 88 ASN A CA 1
ATOM 571 C C . ASN A 1 88 ? -8.091 9.962 -6.285 1.00 97.06 88 ASN A C 1
ATOM 573 O O . ASN A 1 88 ? -8.750 10.804 -6.893 1.00 97.06 88 ASN A O 1
ATOM 577 N N . ALA A 1 89 ? -7.277 9.108 -6.910 1.00 97.31 89 ALA A N 1
ATOM 578 C CA . ALA A 1 89 ? -7.219 8.888 -8.349 1.00 97.31 89 ALA A CA 1
ATOM 579 C C . ALA A 1 89 ? -7.293 7.375 -8.656 1.00 97.31 89 ALA A C 1
ATOM 581 O O . ALA A 1 89 ? -7.906 6.594 -7.918 1.00 97.31 89 ALA A O 1
ATOM 582 N N . ASP A 1 90 ? -6.671 6.954 -9.755 1.00 98.19 90 ASP A N 1
ATOM 583 C CA . ASP A 1 90 ? -6.618 5.553 -10.159 1.00 98.19 90 ASP A CA 1
ATOM 584 C C . ASP A 1 90 ? -5.615 4.739 -9.335 1.00 98.19 90 ASP A C 1
ATOM 586 O O . ASP A 1 90 ? -4.564 5.229 -8.900 1.00 98.19 90 ASP A O 1
ATOM 590 N N . THR A 1 91 ? -5.931 3.457 -9.175 1.00 98.75 91 THR A N 1
ATOM 591 C CA . THR A 1 91 ? -5.007 2.445 -8.671 1.00 98.75 91 THR A CA 1
ATOM 592 C C . THR A 1 91 ? -4.460 1.635 -9.838 1.00 98.75 91 THR A C 1
ATOM 594 O O . THR A 1 91 ? -5.219 1.125 -10.659 1.00 98.75 91 THR A O 1
ATOM 597 N N . PHE A 1 92 ? -3.144 1.469 -9.896 1.00 98.75 92 PHE A N 1
ATOM 598 C CA . PHE A 1 92 ? -2.454 0.646 -10.882 1.00 98.75 92 PHE A CA 1
ATOM 599 C C . PHE A 1 92 ? -1.815 -0.560 -10.205 1.00 98.75 92 PHE A C 1
ATOM 601 O O . PHE A 1 92 ? -1.111 -0.413 -9.205 1.00 98.75 92 PHE A O 1
ATOM 608 N N . VAL A 1 93 ? -2.009 -1.743 -10.776 1.00 98.75 93 VAL A N 1
ATOM 609 C CA . VAL A 1 93 ? -1.428 -2.996 -10.288 1.00 98.75 93 VAL A CA 1
ATOM 610 C C . VAL A 1 93 ? -0.530 -3.573 -11.373 1.00 98.75 93 VAL A C 1
ATOM 612 O O . VAL A 1 93 ? -0.953 -3.679 -12.523 1.00 98.75 93 VAL A O 1
ATOM 615 N N . ALA A 1 94 ? 0.708 -3.915 -11.010 1.00 98.38 94 ALA A N 1
ATOM 616 C CA . ALA A 1 94 ? 1.690 -4.519 -11.910 1.00 98.38 94 ALA A CA 1
ATOM 617 C C . ALA A 1 94 ? 1.919 -3.689 -13.198 1.00 98.38 94 ALA A C 1
ATOM 619 O O . ALA A 1 94 ? 1.714 -4.150 -14.321 1.00 98.38 94 ALA A O 1
ATOM 620 N N . SER A 1 95 ? 2.271 -2.406 -13.036 1.00 97.94 95 SER A N 1
ATOM 621 C CA . SER A 1 95 ? 2.206 -1.409 -14.119 1.00 97.94 95 SER A CA 1
ATOM 622 C C . SER A 1 95 ? 3.120 -1.700 -15.316 1.00 97.94 95 SER A C 1
ATOM 624 O O . SER A 1 95 ? 2.739 -1.407 -16.449 1.00 97.94 95 SER A O 1
ATOM 626 N N . PHE A 1 96 ? 4.316 -2.250 -15.093 1.00 98.12 96 PHE A N 1
ATOM 627 C CA . PHE A 1 96 ? 5.326 -2.461 -16.134 1.00 98.12 96 PHE A CA 1
ATOM 628 C C . PHE A 1 96 ? 5.643 -3.948 -16.346 1.00 98.12 96 PHE A C 1
ATOM 630 O O . PHE A 1 96 ? 5.500 -4.775 -15.453 1.00 98.12 96 PHE A O 1
ATOM 637 N N . SER A 1 97 ? 6.121 -4.293 -17.547 1.00 98.12 97 SER A N 1
ATOM 638 C CA . SER A 1 97 ? 6.554 -5.660 -17.867 1.00 98.12 97 SER A CA 1
ATOM 639 C C . SER A 1 97 ? 7.622 -6.147 -16.884 1.00 98.12 97 SER A C 1
ATOM 641 O O . SER A 1 97 ? 8.619 -5.462 -16.661 1.00 98.12 97 SER A O 1
ATOM 643 N N . GLY A 1 98 ? 7.437 -7.357 -16.354 1.00 97.06 98 GLY A N 1
ATOM 644 C CA . GLY A 1 98 ? 8.337 -7.962 -15.369 1.00 97.06 98 GLY A CA 1
ATOM 645 C C . GLY A 1 98 ? 8.121 -7.492 -13.928 1.00 97.06 98 GLY A C 1
ATOM 646 O O . GLY A 1 98 ? 8.815 -7.991 -13.045 1.00 97.06 98 GLY A O 1
ATOM 647 N N . SER A 1 99 ? 7.179 -6.575 -13.676 1.00 98.50 99 SER A N 1
ATOM 648 C CA . SER A 1 99 ? 6.768 -6.225 -12.318 1.00 98.50 99 SER A CA 1
ATOM 649 C C . SER A 1 99 ? 5.746 -7.223 -11.773 1.00 98.50 99 SER A C 1
ATOM 651 O O . SER A 1 99 ? 5.083 -7.942 -12.530 1.00 98.50 99 SER A O 1
ATOM 653 N N . THR A 1 100 ? 5.615 -7.258 -10.447 1.00 98.75 100 THR A N 1
ATOM 654 C CA . THR A 1 100 ? 4.590 -8.057 -9.773 1.00 98.75 100 THR A CA 1
ATOM 655 C C . THR A 1 100 ? 3.789 -7.176 -8.829 1.00 98.75 100 THR A C 1
ATOM 657 O O . THR A 1 100 ? 4.366 -6.537 -7.948 1.00 98.75 100 THR A O 1
ATOM 660 N N . GLY A 1 101 ? 2.472 -7.141 -8.996 1.00 98.75 101 GLY A N 1
ATOM 661 C CA . GLY A 1 101 ? 1.558 -6.349 -8.182 1.00 98.75 101 GLY A CA 1
ATOM 662 C C . GLY A 1 101 ? 0.513 -7.233 -7.519 1.00 98.75 101 GLY A C 1
ATOM 663 O O . GLY A 1 101 ? -0.323 -7.827 -8.185 1.00 98.75 101 GLY A O 1
ATOM 664 N N . THR A 1 102 ? 0.514 -7.293 -6.191 1.00 98.69 102 THR A N 1
ATOM 665 C CA . THR A 1 102 ? -0.469 -8.079 -5.436 1.00 98.69 102 THR A CA 1
ATOM 666 C C . THR A 1 102 ? -1.342 -7.167 -4.588 1.00 98.69 102 THR A C 1
ATOM 668 O O . THR A 1 102 ? -0.848 -6.493 -3.685 1.00 98.69 102 THR A O 1
ATOM 671 N N . LEU A 1 103 ? -2.647 -7.172 -4.855 1.00 98.56 103 LEU A N 1
ATOM 672 C CA . LEU A 1 103 ? -3.653 -6.479 -4.055 1.00 98.56 103 LEU A CA 1
ATOM 673 C C . LEU A 1 103 ? -4.524 -7.504 -3.324 1.00 98.56 103 LEU A C 1
ATOM 675 O O . LEU A 1 103 ? -5.316 -8.207 -3.946 1.00 98.56 103 LEU A O 1
ATOM 679 N N . ASN A 1 104 ? -4.402 -7.553 -2.001 1.00 98.56 104 ASN A N 1
ATOM 680 C CA . ASN A 1 104 ? -5.186 -8.433 -1.143 1.00 98.56 104 ASN A CA 1
ATOM 681 C C . ASN A 1 104 ? -6.264 -7.634 -0.405 1.00 98.56 104 ASN A C 1
ATOM 683 O O . ASN A 1 104 ? -5.958 -6.667 0.299 1.00 98.56 104 ASN A O 1
ATOM 687 N N . ILE A 1 105 ? -7.514 -8.083 -0.518 1.00 98.25 105 ILE A N 1
ATOM 688 C CA . ILE A 1 105 ? -8.647 -7.572 0.258 1.00 98.25 105 ILE A CA 1
ATOM 689 C C . ILE A 1 105 ? -9.044 -8.645 1.276 1.00 98.25 105 ILE A C 1
ATOM 691 O O . ILE A 1 105 ? -9.779 -9.581 0.972 1.00 98.25 105 ILE A O 1
ATOM 695 N N . GLY A 1 106 ? -8.514 -8.509 2.489 1.00 97.62 106 GLY A N 1
ATOM 696 C CA . GLY A 1 106 ? -8.588 -9.485 3.573 1.00 97.62 106 GLY A CA 1
ATOM 697 C C . GLY A 1 106 ? -7.307 -10.311 3.738 1.00 97.62 106 GLY A C 1
ATOM 698 O O . GLY A 1 106 ? -6.426 -10.331 2.881 1.00 97.62 106 GLY A O 1
ATOM 699 N N . ASN A 1 107 ? -7.209 -10.990 4.880 1.00 95.12 107 ASN A N 1
ATOM 700 C CA . ASN A 1 107 ? -6.093 -11.866 5.274 1.00 95.12 107 ASN A CA 1
ATOM 701 C C . ASN A 1 107 ? -6.578 -13.124 6.036 1.00 95.12 107 ASN A C 1
ATOM 703 O O . ASN A 1 107 ? -5.821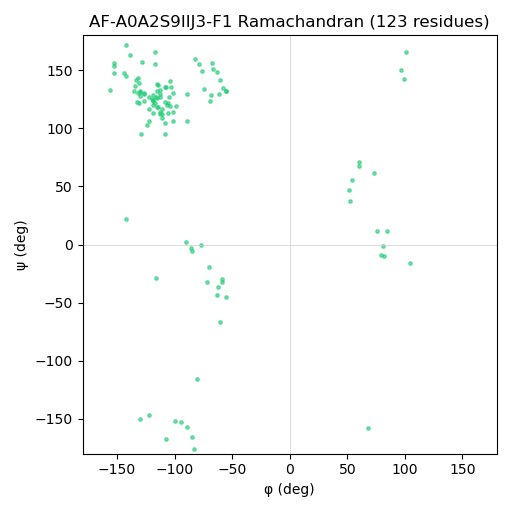 -13.722 6.796 1.00 95.12 107 ASN A O 1
ATOM 707 N N . GLY A 1 108 ? -7.850 -13.501 5.865 1.00 92.31 108 GLY A N 1
ATOM 708 C CA . GLY A 1 108 ? -8.520 -14.561 6.631 1.00 92.31 108 GLY A CA 1
ATOM 709 C C .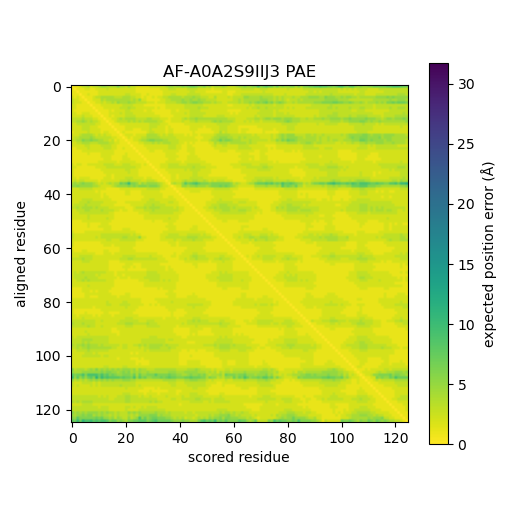 GLY A 1 108 ? -9.492 -14.045 7.700 1.00 92.31 108 GLY A C 1
ATOM 710 O O . GLY A 1 108 ? -10.336 -14.812 8.157 1.00 92.31 108 GLY A O 1
ATOM 711 N N . GLY A 1 109 ? -9.412 -12.760 8.063 1.00 93.94 109 GLY A N 1
ATOM 712 C CA . GLY A 1 109 ? -10.398 -12.053 8.886 1.00 93.94 109 GLY A CA 1
ATOM 713 C C . GLY A 1 109 ? -11.451 -11.296 8.069 1.00 93.94 109 GLY A C 1
ATOM 714 O O . GLY A 1 109 ? -11.757 -11.642 6.925 1.00 93.94 109 GLY A O 1
ATOM 715 N N . ALA A 1 110 ? -12.002 -10.228 8.658 1.00 96.62 110 ALA A N 1
ATOM 716 C CA . ALA A 1 110 ? -12.880 -9.314 7.931 1.00 96.62 110 ALA A CA 1
ATOM 717 C C . ALA A 1 110 ? -12.127 -8.678 6.749 1.00 96.62 110 ALA A C 1
ATOM 719 O O . ALA A 1 110 ? -10.947 -8.337 6.852 1.00 96.62 110 ALA A O 1
ATOM 720 N N . ALA A 1 111 ? -12.812 -8.504 5.620 1.00 98.19 111 ALA A N 1
ATOM 721 C CA . ALA A 1 111 ? -12.242 -7.825 4.465 1.00 98.19 111 ALA A CA 1
ATOM 722 C C . ALA A 1 111 ? -11.921 -6.354 4.786 1.00 98.19 111 ALA A C 1
ATOM 724 O O . ALA A 1 111 ? -12.600 -5.711 5.590 1.00 98.19 111 ALA A O 1
ATOM 725 N N . GLY A 1 112 ? -10.881 -5.825 4.145 1.00 98.62 112 GLY A N 1
ATOM 726 C CA . GLY A 1 112 ? -10.657 -4.386 4.064 1.00 98.62 112 GLY A CA 1
ATOM 727 C C . GLY A 1 112 ? -11.463 -3.741 2.938 1.00 98.62 112 GLY A C 1
ATOM 728 O O . GLY A 1 112 ? -12.242 -4.398 2.249 1.00 98.62 112 GLY A O 1
ATOM 729 N N . THR A 1 113 ? -11.261 -2.444 2.725 1.00 98.75 113 THR A N 1
ATOM 730 C CA . THR A 1 113 ? -11.858 -1.705 1.601 1.00 98.75 113 THR A CA 1
ATOM 731 C C . THR A 1 113 ? -10.799 -0.894 0.864 1.00 98.75 113 THR A C 1
ATOM 733 O O . THR A 1 113 ? -10.046 -0.149 1.488 1.00 98.75 113 THR A O 1
ATOM 736 N N . LEU A 1 114 ? -10.768 -1.012 -0.465 1.00 98.75 114 LEU A N 1
ATOM 737 C CA . LEU A 1 114 ? -10.080 -0.073 -1.348 1.00 98.75 114 LEU A CA 1
ATOM 738 C C . LEU A 1 114 ? -11.124 0.822 -2.016 1.00 98.75 114 LEU A C 1
ATOM 740 O O . LEU A 1 114 ? -11.960 0.330 -2.771 1.00 98.75 114 LEU A O 1
ATOM 744 N N . ASN A 1 115 ? -11.034 2.125 -1.780 1.00 98.62 115 ASN A N 1
ATOM 745 C CA . ASN A 1 115 ? -11.769 3.136 -2.528 1.00 98.62 115 ASN A CA 1
ATOM 746 C C . ASN A 1 115 ? -10.832 3.717 -3.588 1.00 98.62 115 ASN A C 1
ATOM 748 O O . ASN A 1 115 ? -9.787 4.268 -3.247 1.00 98.62 115 ASN A O 1
ATOM 752 N N . SER A 1 116 ? -11.181 3.582 -4.864 1.00 98.12 116 SER A N 1
ATOM 753 C CA . SER A 1 116 ? -10.419 4.145 -5.984 1.00 98.12 116 SER A CA 1
ATOM 754 C C . SER A 1 116 ? -11.354 4.421 -7.157 1.00 98.12 116 SER A C 1
ATOM 756 O O . SER A 1 116 ? -12.390 3.767 -7.279 1.00 98.12 116 SER A O 1
ATOM 758 N N . ALA A 1 117 ? -11.000 5.382 -8.015 1.00 97.44 117 ALA A N 1
ATOM 759 C CA . ALA A 1 117 ? -11.784 5.691 -9.211 1.00 97.44 117 ALA A CA 1
ATOM 760 C C . ALA A 1 117 ? -11.833 4.498 -10.181 1.00 97.44 117 ALA A C 1
ATOM 762 O O . ALA A 1 117 ? -12.893 4.148 -10.700 1.00 97.44 117 ALA A O 1
ATOM 763 N N . SER A 1 118 ? -10.688 3.849 -10.385 1.00 98.12 118 SER A N 1
ATOM 764 C CA . SER A 1 118 ? -10.565 2.613 -11.148 1.00 98.12 118 SER A CA 1
ATOM 765 C C . SER A 1 118 ? -9.374 1.788 -10.657 1.00 98.12 118 SER A C 1
ATOM 767 O O . SER A 1 118 ? -8.428 2.319 -10.072 1.00 98.12 118 SER A O 1
A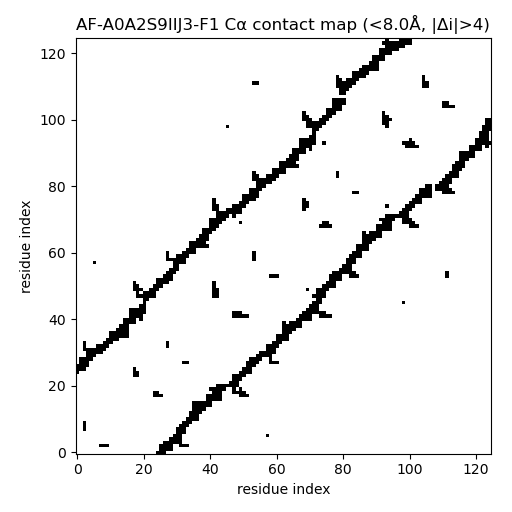TOM 769 N N . VAL A 1 119 ? -9.421 0.475 -10.894 1.00 98.38 119 VAL A N 1
ATOM 770 C CA . VAL A 1 119 ? -8.285 -0.429 -10.679 1.00 98.38 119 VAL A CA 1
ATOM 771 C C . VAL A 1 119 ? -7.829 -0.938 -12.040 1.00 98.38 119 VAL A C 1
ATOM 773 O O . VAL A 1 119 ? -8.554 -1.679 -12.703 1.00 98.38 119 VAL A O 1
ATOM 776 N N . ASN A 1 120 ? -6.632 -0.529 -12.452 1.00 98.50 120 ASN A N 1
ATOM 777 C CA . ASN A 1 120 ? -6.051 -0.832 -13.754 1.00 98.50 120 ASN A CA 1
ATOM 778 C C . ASN A 1 120 ? -4.903 -1.831 -13.603 1.00 98.50 120 ASN A C 1
ATOM 780 O O . ASN A 1 120 ? -3.923 -1.562 -12.905 1.00 98.50 120 ASN A O 1
ATOM 784 N N . PHE A 1 121 ? -5.000 -2.965 -14.290 1.00 98.19 121 PHE A N 1
ATOM 785 C CA . PHE A 1 121 ? -3.920 -3.946 -14.362 1.00 98.19 121 PHE A CA 1
ATOM 786 C C . PHE A 1 121 ? -3.012 -3.624 -15.548 1.00 98.19 121 PHE A C 1
ATOM 788 O O . PHE A 1 121 ? -3.495 -3.373 -16.654 1.00 98.19 121 PHE A O 1
ATOM 795 N N . GLY A 1 122 ? -1.707 -3.572 -15.292 1.00 97.56 122 GLY A N 1
ATOM 796 C CA . GLY A 1 122 ? -0.692 -3.310 -16.305 1.00 97.56 122 GLY A CA 1
ATOM 797 C C . GLY A 1 122 ? -0.183 -4.580 -16.981 1.00 97.56 122 GLY A C 1
ATOM 798 O O . GLY A 1 122 ? -0.848 -5.612 -17.018 1.00 97.56 122 GLY A O 1
ATOM 799 N N . ASN A 1 123 ? 1.027 -4.486 -17.531 1.00 97.38 123 ASN A N 1
ATOM 800 C CA . ASN A 1 123 ? 1.655 -5.563 -18.302 1.00 97.38 123 ASN A CA 1
ATOM 801 C C . ASN A 1 123 ? 2.413 -6.581 -17.426 1.00 97.38 123 ASN A C 1
ATOM 803 O O . ASN A 1 123 ? 3.012 -7.512 -17.970 1.00 97.38 123 ASN A O 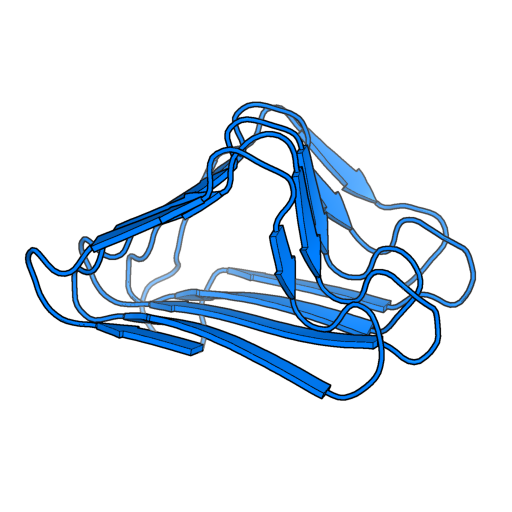1
ATOM 807 N N . GLY A 1 124 ? 2.481 -6.361 -16.111 1.00 97.56 124 GLY A N 1
ATOM 808 C CA . GLY A 1 124 ? 3.083 -7.282 -15.150 1.00 97.56 124 GLY A CA 1
ATOM 809 C C . GLY A 1 124 ? 2.112 -8.373 -14.684 1.00 97.56 124 GLY A C 1
ATOM 810 O O . GLY A 1 124 ? 1.067 -8.595 -15.296 1.00 97.56 124 GLY A O 1
ATOM 811 N N . THR A 1 125 ? 2.478 -9.065 -13.603 1.00 94.50 125 THR A N 1
ATOM 812 C CA . THR A 1 125 ? 1.688 -10.158 -12.992 1.00 94.50 125 THR A CA 1
ATOM 813 C C . THR A 1 125 ? 1.120 -9.808 -11.632 1.00 94.50 125 THR A C 1
ATOM 815 O O . THR A 1 125 ? 1.869 -9.191 -10.841 1.00 94.50 125 THR A O 1
#

Organism: NCBI:txid2670329

pLDDT: mean 97.8, std 1.28, range [92.31, 98.88]

Nearest PDB structures (foldseek):
  3bfp-assembly1_A  TM=1.252E-01  e=6.858E+00  Campylobacter jejuni
  7x8j-assembly2_B  TM=1.329E-01  e=8.924E+00  Arabidopsis thaliana

Solvent-accessible surface area (backbone atoms only — not comparable to full-atom values): 5243 Å² total; per-residue (Å²): 90,77,42,58,34,70,85,31,73,48,78,42,79,46,73,37,63,36,12,45,55,45,78,29,50,41,37,29,25,53,23,2,40,38,37,27,14,58,25,30,32,20,0,53,30,70,67,5,37,10,38,37,40,28,28,24,58,66,4,33,40,37,18,64,16,36,32,29,27,0,32,30,4,40,7,36,37,37,22,15,42,46,2,35,38,39,25,70,28,45,31,34,31,3,51,29,74,84,7,29,26,42,80,37,72,28,81,88,64,49,50,26,44,81,46,52,80,42,81,45,77,42,66,27,78

Secondary structure (DSSP, 8-state):
-EEESTT-EEEESS-EEE-SSEEEEEEEETT-EEEE-SEEEES-STTEEEEEEEESTT-EEEESSEEEESSSSEEEEEEETT-EEEESS-EEES-STT-EEEEEE-SSSSB-EEE-S-EEE-S--

Mean predicted aligned error: 2.23 Å

Sequence (125 aa):
MTVTGPGSSWTNTNTTLVASSGIGTLNVLNGATASAGLLLSIADLSSGQGTVNVSGAGSTLTSDGALSVGRIGTGTLTIADGGVVNANADTFVASFSGSTGTLNIGNGGAAGTLNSASVNFGNGT

Foldseek 3Di:
DEFEAAPGEEEDQEEDEAFCAAEGEYEQYHQYEYEAHAEYAQNNAARGAGEYEQAAANREYEYNAEYEAFQNYHGEYAFEHAGEYEHNEEYEANADDNTHGYYHQYDPHHGYYYHYPYYHYHNGD

InterPro domains:
  IPR030895 T5SS/PEP-CTERM-associated repeat [TIGR04393] (2-36)
  IPR030895 T5SS/PEP-CTERM-associated repeat [TIGR04393] (41-87)